Protein AF-A0A2D6U5B2-F1 (afdb_monomer_lite)

pLDDT: mean 88.0, std 11.63, range [43.81, 97.38]

Secondary structure (DSSP, 8-state):
--HHHHHHHHHHHHHHHHHHHHHHHHHHHHHHGGGG-TTS-GGGEEEEEETTEEEEEETTT--HHHHTTS---HHHHHHHHHHHHGGGS--

Sequence (91 aa):
MNMNQQHLHHLQQLQQLKQENEQLKQELEFMKQIFDHGNAMVFQLKAVKKQGKPLWINTQKITVHELLQLDTDPIVQQLLIERADVKYSDR

Structure (mmCIF, N/CA/C/O backbone):
data_AF-A0A2D6U5B2-F1
#
_entry.id   AF-A0A2D6U5B2-F1
#
loop_
_atom_site.group_PDB
_atom_site.id
_atom_site.type_symbol
_atom_site.label_atom_id
_atom_site.label_alt_id
_atom_site.label_comp_id
_atom_site.label_asym_id
_atom_site.label_entity_id
_atom_site.label_seq_id
_atom_site.pdbx_PDB_ins_code
_atom_site.Cartn_x
_atom_site.Cartn_y
_atom_site.Cartn_z
_atom_site.occupancy
_atom_site.B_iso_or_equiv
_atom_site.auth_seq_id
_atom_site.auth_comp_id
_atom_site.auth_asym_id
_atom_site.auth_atom_id
_atom_site.pdbx_PDB_model_num
ATOM 1 N N . MET A 1 1 ? -14.846 15.765 38.314 1.00 59.94 1 MET A N 1
ATOM 2 C CA . MET A 1 1 ? -15.378 15.895 36.937 1.00 59.94 1 MET A CA 1
ATOM 3 C C . MET A 1 1 ? -16.866 15.605 36.972 1.00 59.94 1 MET A C 1
ATOM 5 O O . MET A 1 1 ? -17.260 14.686 37.676 1.00 59.94 1 MET A O 1
ATOM 9 N N . ASN A 1 2 ? -17.681 16.406 36.283 1.00 82.88 2 ASN A N 1
ATOM 10 C CA . ASN A 1 2 ? -19.132 16.204 36.219 1.00 82.88 2 ASN A CA 1
ATOM 11 C C . ASN A 1 2 ? -19.436 14.909 35.431 1.00 82.88 2 ASN A C 1
ATOM 13 O O . ASN A 1 2 ? -18.760 14.628 34.442 1.00 82.88 2 ASN A O 1
ATOM 17 N N . MET A 1 3 ? -20.438 14.133 35.847 1.00 75.56 3 MET A N 1
ATOM 18 C CA . MET A 1 3 ? -20.845 12.864 35.221 1.00 75.56 3 MET A CA 1
ATOM 19 C C . MET A 1 3 ? -21.121 13.031 33.709 1.00 75.56 3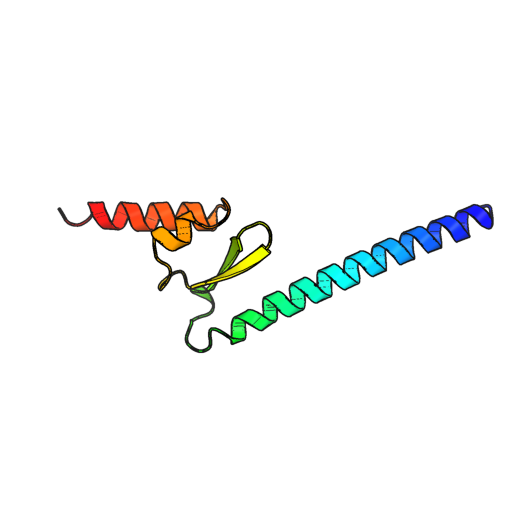 MET A C 1
ATOM 21 O O . MET A 1 3 ? -20.749 12.181 32.902 1.00 75.56 3 MET A O 1
ATOM 25 N N . ASN A 1 4 ? -21.635 14.200 33.302 1.00 82.81 4 ASN A N 1
ATOM 26 C CA . ASN A 1 4 ? -21.824 14.566 31.891 1.00 82.81 4 ASN A CA 1
ATOM 27 C C . ASN A 1 4 ? -20.507 14.746 31.112 1.00 82.81 4 ASN A C 1
ATOM 29 O O . ASN A 1 4 ? -20.442 14.421 29.929 1.00 82.81 4 ASN A O 1
ATOM 33 N N . GLN A 1 5 ? -19.442 15.232 31.759 1.00 83.44 5 GLN A N 1
ATOM 34 C CA . GLN A 1 5 ? -18.122 15.373 31.130 1.00 83.44 5 GLN A CA 1
ATOM 35 C C . GLN A 1 5 ? -17.442 14.010 30.950 1.00 83.44 5 GLN A C 1
ATOM 37 O O . GLN A 1 5 ? -16.798 13.780 29.931 1.00 83.44 5 GLN A O 1
ATOM 42 N N . GLN A 1 6 ? -17.623 13.092 31.905 1.00 86.06 6 GLN A N 1
ATOM 43 C CA . GLN A 1 6 ? -17.106 11.723 31.801 1.00 86.06 6 GLN A CA 1
ATOM 44 C C . GLN A 1 6 ? -17.806 10.935 30.687 1.00 86.06 6 GLN A C 1
ATOM 46 O O . GLN A 1 6 ? -17.140 10.268 29.898 1.00 86.06 6 GLN A O 1
ATOM 51 N N . HIS A 1 7 ? -19.132 11.057 30.576 1.00 87.12 7 HIS A N 1
ATOM 52 C CA . HIS A 1 7 ? -19.894 10.420 29.502 1.00 87.12 7 HIS A CA 1
ATOM 53 C C . HIS A 1 7 ? -19.485 10.945 28.115 1.00 87.12 7 HIS A C 1
ATOM 55 O O . HIS A 1 7 ? -19.244 10.156 27.203 1.00 87.12 7 HIS A O 1
ATOM 61 N N . LEU A 1 8 ? -19.327 12.267 27.964 1.00 91.44 8 LEU A N 1
ATOM 62 C CA . LEU A 1 8 ? -18.873 12.870 26.708 1.00 91.44 8 LEU A CA 1
ATOM 63 C C . LEU A 1 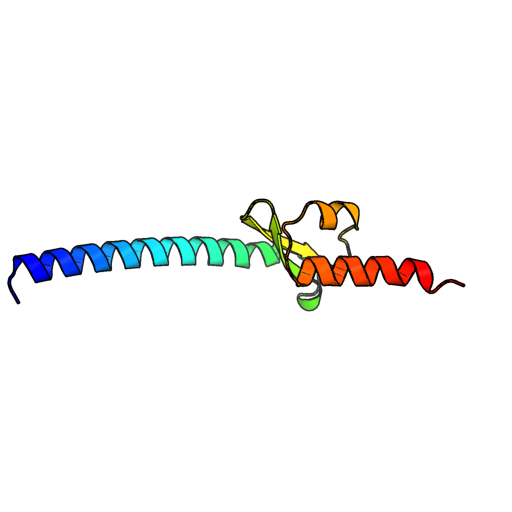8 ? -17.461 12.402 26.320 1.00 91.44 8 LEU A C 1
ATOM 65 O O . LEU A 1 8 ? -17.233 12.038 25.168 1.00 91.44 8 LEU A O 1
ATOM 69 N N . HIS A 1 9 ? -16.539 12.355 27.285 1.00 91.81 9 HIS A N 1
ATOM 70 C CA . HIS A 1 9 ? -15.188 11.840 27.069 1.00 91.81 9 HIS A CA 1
ATOM 71 C C . HIS A 1 9 ? -15.208 10.376 26.607 1.00 91.81 9 HIS A C 1
ATOM 73 O O . HIS A 1 9 ? -14.502 10.002 25.672 1.00 91.81 9 HIS A O 1
ATOM 79 N N . HIS A 1 10 ? -16.032 9.532 27.233 1.00 93.00 10 HIS A N 1
ATOM 80 C CA . HIS A 1 10 ? -16.128 8.122 26.859 1.00 93.00 10 HIS A CA 1
ATOM 81 C C . HIS A 1 10 ? -16.653 7.931 25.428 1.00 93.00 10 HIS A C 1
ATOM 83 O O . HIS A 1 10 ? -16.120 7.111 24.682 1.00 93.00 10 HIS A O 1
ATOM 89 N N . LEU A 1 11 ? -17.645 8.724 25.010 1.00 95.25 11 LEU A N 1
ATOM 90 C CA . LEU A 1 11 ? -18.154 8.694 23.636 1.00 95.25 11 LEU A CA 1
ATOM 91 C C . LEU A 1 11 ? -17.088 9.099 22.610 1.00 95.25 11 LEU A C 1
ATOM 93 O O . LEU A 1 11 ? -16.962 8.440 21.578 1.00 95.25 11 LEU A O 1
ATOM 97 N N . GLN A 1 12 ? -16.297 10.134 22.903 1.00 94.94 12 GLN A N 1
ATOM 98 C CA . GLN A 1 12 ? -15.187 10.553 22.040 1.00 94.94 12 GLN A CA 1
ATOM 99 C C . GLN A 1 12 ? -14.136 9.447 21.906 1.00 94.94 12 GLN A C 1
ATOM 101 O O . GLN A 1 12 ? -13.719 9.118 20.796 1.00 94.94 12 GLN A O 1
ATOM 106 N N . GLN A 1 13 ? -13.769 8.817 23.022 1.00 95.75 13 GLN A N 1
ATOM 107 C CA . GLN A 1 13 ? -12.814 7.713 23.027 1.00 95.75 13 GLN A CA 1
ATOM 108 C C . GLN A 1 13 ? -13.331 6.507 22.231 1.00 95.75 13 GLN A C 1
ATOM 110 O O . GLN A 1 13 ? -12.595 5.936 21.429 1.00 95.75 13 GLN A O 1
ATOM 115 N N . LEU A 1 14 ? -14.605 6.137 22.394 1.00 96.81 14 LEU A N 1
ATOM 116 C CA . LEU A 1 14 ? -15.225 5.065 21.610 1.00 96.81 14 LEU A CA 1
ATOM 117 C C . LEU A 1 14 ? -15.226 5.375 20.110 1.00 96.81 14 LEU A C 1
ATOM 119 O O . LEU A 1 14 ? -15.003 4.476 19.301 1.00 96.81 14 LEU A O 1
ATOM 123 N N . GLN A 1 15 ? -15.480 6.627 19.726 1.00 96.75 15 GLN A N 1
ATOM 124 C CA . GLN A 1 15 ? -15.450 7.041 18.326 1.00 96.75 15 GLN A CA 1
ATOM 125 C C . GLN A 1 15 ? -14.035 6.957 17.743 1.00 96.75 15 GLN A C 1
ATOM 127 O O . GLN A 1 15 ? -13.864 6.418 16.650 1.00 96.75 15 GLN A O 1
ATOM 132 N N . GLN A 1 16 ? -13.029 7.416 18.490 1.00 96.88 16 GLN A N 1
ATOM 133 C CA . GLN A 1 16 ? -11.628 7.324 18.086 1.00 96.88 16 GLN A CA 1
ATOM 134 C C . GLN A 1 16 ? -11.186 5.865 17.918 1.00 96.88 16 GLN A C 1
ATOM 136 O O . GLN A 1 16 ? -10.646 5.508 16.876 1.00 96.88 16 GLN A O 1
ATOM 141 N N . LEU A 1 17 ? -11.500 5.003 18.891 1.00 97.25 17 LEU A N 1
ATOM 142 C CA . LEU A 1 17 ? -11.167 3.577 18.830 1.00 97.25 17 LEU A CA 1
ATOM 143 C C . LEU A 1 17 ? -11.832 2.877 17.643 1.00 97.25 17 LEU A C 1
ATOM 145 O O . LEU A 1 17 ? -11.219 2.028 17.005 1.00 97.25 17 LEU A O 1
ATOM 149 N N . LYS A 1 18 ? -13.082 3.226 17.317 1.00 97.31 18 LYS A N 1
ATOM 150 C CA . LYS A 1 18 ? -13.763 2.689 16.130 1.00 97.31 18 LYS A CA 1
ATOM 151 C C . LYS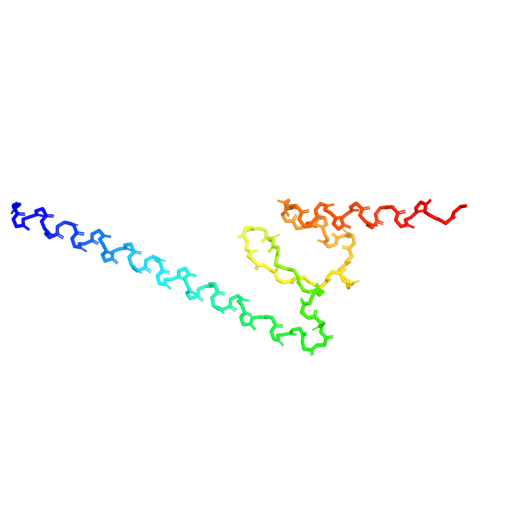 A 1 18 ? -13.062 3.107 14.842 1.00 97.31 18 LYS A C 1
ATOM 153 O O . LYS A 1 18 ? -12.890 2.275 13.957 1.00 97.31 18 LYS A O 1
ATOM 158 N N . GLN A 1 19 ? -12.660 4.371 14.743 1.00 97.00 19 GLN A N 1
ATOM 159 C CA . GLN A 1 19 ? -11.950 4.877 13.574 1.00 97.00 19 GLN A CA 1
ATOM 160 C C . GLN A 1 19 ? -10.589 4.192 13.403 1.00 97.00 19 GLN A C 1
ATOM 162 O O . GLN A 1 19 ? -10.266 3.753 12.303 1.00 97.00 19 GLN A O 1
ATOM 167 N N . GLU A 1 20 ? -9.830 4.052 14.486 1.00 96.56 20 GLU A N 1
ATOM 168 C CA . GLU A 1 20 ? -8.542 3.356 14.487 1.00 96.56 20 GLU A CA 1
ATOM 169 C C . GLU A 1 20 ? -8.705 1.877 14.113 1.00 96.56 20 GLU A C 1
ATOM 171 O O . GLU A 1 20 ? -7.971 1.362 13.276 1.00 96.56 20 GLU A O 1
ATOM 176 N N . ASN A 1 21 ? -9.721 1.197 14.651 1.00 97.31 21 ASN A N 1
ATOM 177 C CA . ASN A 1 21 ? -9.992 -0.202 14.324 1.00 97.31 21 ASN A CA 1
ATOM 178 C C . ASN A 1 21 ? -10.30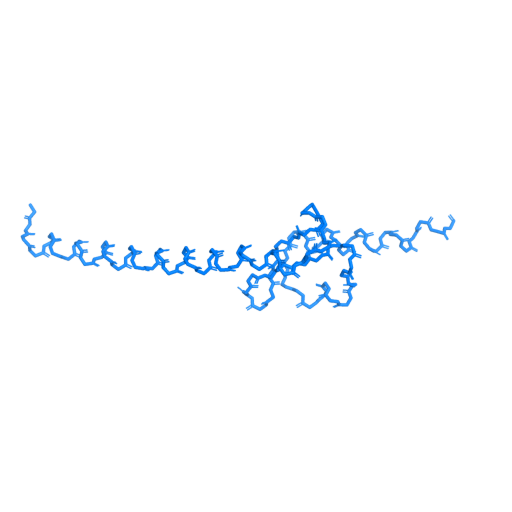0 -0.397 12.828 1.00 97.31 21 ASN A C 1
ATOM 180 O O . ASN A 1 21 ? -9.796 -1.333 12.209 1.00 97.31 21 ASN A O 1
ATOM 184 N N . GLU A 1 22 ? -11.082 0.502 12.227 1.00 97.38 22 GLU A N 1
ATOM 185 C CA . GLU A 1 22 ? -11.356 0.461 10.788 1.00 97.38 22 GLU A CA 1
ATOM 186 C C . GLU A 1 22 ? -10.107 0.755 9.946 1.00 97.38 22 GLU A C 1
ATOM 188 O O . GLU A 1 22 ? -9.884 0.086 8.937 1.00 97.38 22 GLU A O 1
ATOM 193 N N . GLN A 1 23 ? -9.251 1.687 10.375 1.00 94.88 23 GLN A N 1
ATOM 194 C CA . GLN A 1 23 ? -7.968 1.947 9.712 1.00 94.88 23 GLN A CA 1
ATOM 195 C C . GLN A 1 23 ? -7.052 0.719 9.758 1.00 94.88 23 GLN A C 1
ATOM 197 O O . GLN A 1 23 ? -6.531 0.306 8.724 1.00 94.88 23 GLN A O 1
ATOM 202 N N . LEU A 1 24 ? -6.927 0.085 10.925 1.00 95.75 24 LEU A N 1
ATOM 203 C CA . LEU A 1 24 ? -6.115 -1.119 11.106 1.00 95.75 24 LEU A CA 1
ATOM 204 C C . LEU A 1 24 ? -6.626 -2.290 10.264 1.00 95.75 24 LEU A C 1
ATOM 206 O O . LEU A 1 24 ? -5.831 -3.027 9.687 1.00 95.75 24 LEU A O 1
ATOM 210 N N . LYS A 1 25 ? -7.948 -2.462 10.141 1.00 96.38 25 LYS A N 1
ATOM 211 C CA . LYS A 1 25 ? -8.525 -3.472 9.241 1.00 96.38 25 LYS A CA 1
ATOM 212 C C . LYS A 1 25 ? -8.160 -3.207 7.785 1.00 96.38 25 LYS A C 1
ATOM 214 O O . LYS A 1 25 ? -7.780 -4.139 7.084 1.00 96.38 25 LYS A O 1
ATOM 219 N N . GLN A 1 26 ? -8.268 -1.959 7.332 1.00 94.38 26 GLN A N 1
ATOM 220 C CA . GLN A 1 26 ? -7.914 -1.587 5.960 1.00 94.38 26 GLN A CA 1
ATOM 221 C C . GLN A 1 26 ? -6.426 -1.813 5.680 1.00 94.38 26 GLN A C 1
ATOM 223 O O . GLN A 1 26 ? -6.074 -2.347 4.629 1.00 94.38 26 GLN A O 1
ATOM 228 N N . GLU A 1 27 ? -5.559 -1.456 6.627 1.00 94.19 27 GLU A N 1
ATOM 229 C CA . GLU A 1 27 ? -4.119 -1.690 6.531 1.00 94.19 27 GLU A CA 1
ATOM 230 C C . GLU A 1 27 ? -3.792 -3.186 6.486 1.00 94.19 27 GLU A C 1
ATOM 232 O O . GLU A 1 27 ? -3.019 -3.630 5.640 1.00 94.19 27 GLU A O 1
ATOM 237 N N . LEU A 1 28 ? -4.433 -3.982 7.340 1.00 94.81 28 LEU A N 1
ATOM 238 C CA . LEU A 1 28 ? -4.238 -5.426 7.388 1.00 94.81 28 LEU A CA 1
ATOM 239 C C . LEU A 1 28 ? -4.694 -6.110 6.092 1.00 94.81 28 LEU A C 1
ATOM 241 O O . LEU A 1 28 ? -3.993 -6.984 5.582 1.00 94.81 28 LEU A O 1
ATOM 245 N N . GLU A 1 29 ? -5.828 -5.699 5.523 1.00 94.31 29 GLU A N 1
ATOM 246 C CA . GLU A 1 29 ? -6.271 -6.191 4.213 1.00 94.31 29 GLU A CA 1
ATOM 247 C C . GLU A 1 29 ? -5.313 -5.778 3.092 1.00 94.31 29 GLU A C 1
ATOM 249 O O . GLU A 1 29 ? -4.983 -6.596 2.236 1.00 94.31 29 GLU A O 1
ATOM 254 N N . PHE A 1 30 ? -4.786 -4.554 3.126 1.00 94.56 30 PHE A N 1
ATOM 255 C CA . PHE A 1 30 ? -3.760 -4.124 2.178 1.00 94.56 30 PHE A CA 1
ATOM 256 C C . PHE A 1 30 ? -2.462 -4.942 2.302 1.00 94.56 30 PHE A C 1
ATOM 258 O O . PHE A 1 30 ? -1.877 -5.342 1.296 1.00 94.56 30 PHE A O 1
ATOM 265 N N . MET A 1 31 ? -2.007 -5.239 3.520 1.00 92.62 31 MET A N 1
ATOM 266 C CA . MET A 1 31 ? -0.808 -6.055 3.733 1.00 92.62 31 MET A CA 1
ATOM 267 C C . MET A 1 31 ? -0.983 -7.477 3.202 1.00 92.62 31 MET A C 1
ATOM 269 O O . MET A 1 31 ? -0.054 -8.019 2.609 1.00 92.62 31 MET A O 1
ATOM 273 N N . LYS A 1 32 ? -2.171 -8.074 3.347 1.00 91.81 32 LYS A N 1
ATOM 274 C CA . LYS A 1 32 ? -2.461 -9.415 2.814 1.00 91.81 32 LYS A CA 1
ATOM 275 C C . LYS A 1 32 ? -2.355 -9.497 1.291 1.00 91.81 32 LYS A C 1
ATOM 277 O O . LYS A 1 32 ? -1.963 -10.544 0.785 1.00 91.81 32 LYS A O 1
ATOM 282 N N . GLN A 1 33 ? -2.625 -8.411 0.566 1.00 90.69 33 GLN A N 1
ATOM 283 C CA . GLN A 1 33 ? -2.498 -8.381 -0.900 1.00 90.69 33 GLN A CA 1
ATOM 284 C C . GLN A 1 33 ? -1.066 -8.660 -1.381 1.00 90.69 33 GLN A C 1
ATOM 286 O O . GLN A 1 33 ? -0.863 -9.024 -2.536 1.00 90.69 33 GLN A O 1
ATOM 291 N N . ILE A 1 34 ? -0.053 -8.559 -0.509 1.00 88.50 34 ILE A N 1
ATOM 292 C CA . ILE A 1 34 ? 1.322 -8.929 -0.861 1.00 88.50 34 ILE A CA 1
ATOM 293 C C . ILE A 1 34 ? 1.428 -10.391 -1.331 1.00 88.50 34 ILE A C 1
ATOM 295 O O . ILE A 1 34 ? 2.259 -10.705 -2.183 1.00 88.50 34 ILE A O 1
ATOM 299 N N . PHE A 1 35 ? 0.565 -11.277 -0.820 1.00 86.69 35 PHE A N 1
ATOM 300 C CA . PHE A 1 35 ? 0.551 -12.695 -1.179 1.00 86.69 35 PHE A CA 1
ATOM 301 C C . PHE A 1 35 ? 0.010 -12.955 -2.592 1.00 86.69 35 PHE A C 1
ATOM 303 O O . PHE A 1 35 ? 0.342 -13.983 -3.181 1.00 86.69 35 PHE A O 1
ATOM 310 N N . ASP A 1 36 ? -0.725 -12.006 -3.182 1.00 85.94 36 ASP A N 1
ATOM 311 C CA . ASP A 1 36 ? -1.190 -12.100 -4.572 1.00 85.94 36 ASP A CA 1
ATOM 312 C C . ASP A 1 36 ? -0.020 -11.989 -5.569 1.00 85.94 36 ASP A C 1
ATOM 314 O O . ASP A 1 36 ? -0.111 -12.397 -6.729 1.00 85.94 36 ASP A O 1
ATOM 318 N N . HIS A 1 37 ? 1.137 -11.507 -5.109 1.00 82.56 37 HIS A N 1
ATOM 319 C CA . HIS A 1 37 ? 2.374 -11.428 -5.877 1.00 82.56 37 HIS A CA 1
ATOM 320 C C . HIS A 1 37 ? 3.269 -12.663 -5.678 1.00 82.56 37 HIS A C 1
ATOM 322 O O . HIS A 1 37 ? 4.475 -12.528 -5.481 1.00 82.56 37 HIS A O 1
ATOM 328 N N . GLY A 1 38 ? 2.708 -13.874 -5.779 1.00 72.94 38 GLY A N 1
ATOM 329 C CA . GLY A 1 38 ? 3.343 -15.139 -5.358 1.00 72.94 38 GLY A CA 1
ATOM 330 C C . GLY A 1 38 ? 4.727 -15.497 -5.938 1.00 72.94 38 GLY A C 1
ATOM 331 O O . GLY A 1 38 ? 5.387 -16.379 -5.404 1.00 72.94 38 GLY A O 1
ATOM 332 N N . ASN A 1 39 ? 5.202 -14.810 -6.984 1.00 77.75 39 ASN A N 1
ATOM 333 C CA . ASN A 1 39 ? 6.537 -15.008 -7.577 1.00 77.75 39 ASN A CA 1
ATOM 334 C C . ASN A 1 39 ? 7.463 -13.784 -7.443 1.00 77.75 39 ASN A C 1
ATOM 336 O O . ASN A 1 39 ? 8.549 -13.765 -8.021 1.00 77.75 39 ASN A O 1
ATOM 340 N N . ALA A 1 40 ? 7.029 -12.724 -6.761 1.00 80.31 40 ALA A N 1
ATOM 341 C CA . ALA A 1 40 ? 7.844 -11.539 -6.535 1.00 80.31 40 ALA A CA 1
ATOM 342 C C . ALA A 1 40 ? 8.665 -11.695 -5.253 1.00 80.31 40 ALA A C 1
ATOM 344 O O . ALA A 1 40 ? 8.156 -12.121 -4.219 1.00 80.31 40 ALA A O 1
ATOM 345 N N . MET A 1 41 ? 9.936 -11.300 -5.298 1.00 83.88 41 MET A N 1
ATOM 346 C CA . MET A 1 41 ? 10.725 -11.200 -4.074 1.00 83.88 41 MET A CA 1
ATOM 347 C C . MET A 1 41 ? 10.255 -9.975 -3.288 1.00 83.88 41 MET A C 1
ATOM 349 O O . MET A 1 41 ? 10.037 -8.918 -3.876 1.00 83.88 41 MET A O 1
ATOM 353 N N . VAL A 1 42 ? 10.130 -10.093 -1.963 1.00 82.50 42 VAL A N 1
ATOM 354 C CA . VAL A 1 42 ? 9.583 -9.027 -1.099 1.00 82.50 42 VAL A CA 1
ATOM 355 C C . VAL A 1 42 ? 10.283 -7.681 -1.321 1.00 82.50 42 VAL A C 1
ATOM 357 O O . VAL A 1 42 ? 9.627 -6.647 -1.360 1.00 82.50 42 VAL A O 1
ATOM 360 N N . PHE A 1 43 ? 11.599 -7.671 -1.562 1.00 85.69 43 PHE A N 1
ATOM 361 C CA . PHE A 1 43 ? 12.347 -6.431 -1.810 1.00 85.69 43 PHE A CA 1
ATOM 362 C C . PHE A 1 43 ? 11.961 -5.709 -3.116 1.00 85.69 43 PHE A C 1
ATOM 364 O O . PHE A 1 43 ? 12.217 -4.512 -3.253 1.00 85.69 43 PHE A O 1
ATOM 371 N N . GLN A 1 44 ? 11.360 -6.425 -4.071 1.00 90.12 44 GLN A N 1
ATOM 372 C CA . GLN A 1 44 ? 10.871 -5.889 -5.344 1.00 90.12 44 GLN A CA 1
ATOM 373 C C . GLN A 1 44 ? 9.459 -5.316 -5.224 1.00 90.12 44 GLN A C 1
ATOM 375 O O . GLN A 1 44 ? 8.990 -4.664 -6.154 1.00 90.12 44 GLN A O 1
ATOM 380 N N . LEU A 1 45 ? 8.764 -5.580 -4.117 1.00 93.12 45 LEU A N 1
ATOM 381 C CA . LEU A 1 45 ? 7.432 -5.055 -3.869 1.00 93.12 45 LEU A CA 1
ATOM 382 C C . LEU A 1 45 ? 7.538 -3.749 -3.088 1.00 93.12 45 LEU A C 1
ATOM 384 O O . LEU A 1 45 ? 8.200 -3.671 -2.052 1.00 93.12 45 LEU A O 1
ATOM 388 N N . LYS A 1 46 ? 6.892 -2.703 -3.599 1.00 93.88 46 LYS A N 1
ATOM 389 C CA . LYS A 1 46 ? 6.803 -1.402 -2.932 1.00 93.88 46 LYS A CA 1
ATOM 390 C C . LYS A 1 46 ? 5.346 -0.984 -2.823 1.00 93.88 46 LYS A C 1
ATOM 392 O O . LYS A 1 46 ? 4.587 -1.137 -3.778 1.00 93.88 46 LYS A O 1
ATOM 397 N N . ALA A 1 47 ? 4.978 -0.472 -1.654 1.00 94.12 47 ALA A N 1
ATOM 398 C CA . ALA A 1 47 ? 3.689 0.159 -1.439 1.00 94.12 47 ALA A CA 1
ATOM 399 C C . ALA A 1 47 ? 3.754 1.588 -1.983 1.00 94.12 47 ALA A C 1
ATOM 401 O O . ALA A 1 47 ? 4.650 2.353 -1.634 1.00 94.12 47 ALA A O 1
ATOM 402 N N . VAL A 1 48 ? 2.812 1.926 -2.850 1.00 94.81 48 VAL A N 1
ATOM 403 C CA . VAL A 1 48 ? 2.642 3.246 -3.466 1.00 94.81 48 VAL A CA 1
ATOM 404 C C . VAL A 1 48 ? 1.168 3.630 -3.400 1.00 94.81 48 VAL A C 1
ATOM 406 O O . VAL A 1 48 ? 0.345 2.860 -2.898 1.00 94.81 48 VAL A O 1
ATOM 409 N N . LYS A 1 49 ? 0.807 4.816 -3.895 1.00 95.69 49 LYS A N 1
ATOM 410 C CA . LYS A 1 49 ? -0.590 5.252 -3.957 1.00 95.69 49 LYS A CA 1
ATOM 411 C C . LYS A 1 49 ? -1.046 5.468 -5.390 1.00 95.69 49 LYS A C 1
ATOM 413 O O . LYS A 1 49 ? -0.274 5.894 -6.245 1.00 95.69 49 LYS A O 1
ATOM 418 N N . LYS A 1 50 ? -2.318 5.175 -5.638 1.00 94.31 50 LYS A N 1
ATOM 419 C CA . LYS A 1 50 ? -3.028 5.545 -6.863 1.00 94.31 50 LYS A CA 1
ATOM 420 C C . LYS A 1 50 ? -4.396 6.078 -6.469 1.00 94.31 50 LYS A C 1
ATOM 422 O O . LYS A 1 50 ? -5.187 5.346 -5.874 1.00 94.31 50 LYS A O 1
ATOM 427 N N . GLN A 1 51 ? -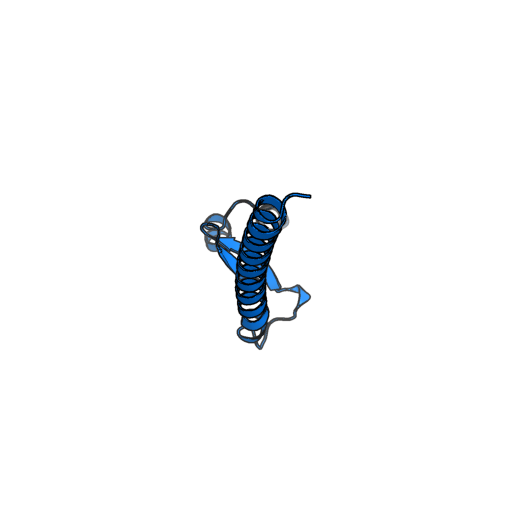4.677 7.339 -6.791 1.00 93.56 51 GLN A N 1
ATOM 428 C CA . GLN A 1 51 ? -5.929 8.009 -6.424 1.00 93.56 51 GLN A CA 1
ATOM 429 C C . GLN A 1 51 ? -6.201 7.953 -4.908 1.00 93.56 51 GLN A C 1
ATOM 431 O O . GLN A 1 51 ? -7.321 7.699 -4.464 1.00 93.56 51 GLN A O 1
ATOM 436 N N . GLY A 1 52 ? -5.152 8.121 -4.100 1.00 91.25 52 GLY A N 1
ATOM 437 C CA . GLY A 1 52 ? -5.208 8.088 -2.640 1.00 91.25 52 GLY A CA 1
ATOM 438 C C . GLY A 1 52 ? -5.313 6.692 -2.019 1.00 91.25 52 GLY A C 1
ATOM 439 O O . GLY A 1 52 ? -5.280 6.587 -0.793 1.00 91.25 52 GLY A O 1
ATOM 440 N N . LYS A 1 53 ? -5.410 5.621 -2.818 1.00 91.31 53 LYS A N 1
ATOM 441 C CA . LYS A 1 53 ? -5.502 4.240 -2.323 1.00 91.31 53 LYS A CA 1
ATOM 442 C C . LYS A 1 53 ? -4.137 3.550 -2.338 1.00 91.31 53 LYS A C 1
ATOM 444 O O . LYS A 1 53 ? -3.415 3.707 -3.325 1.00 91.31 53 LYS A O 1
ATOM 449 N N . PRO A 1 54 ? -3.784 2.787 -1.288 1.00 93.81 54 PRO A N 1
ATOM 450 C CA . PRO A 1 54 ? -2.539 2.035 -1.256 1.00 93.81 54 PRO A CA 1
ATOM 451 C C . PRO A 1 54 ? -2.577 0.899 -2.287 1.00 93.81 54 PRO A C 1
ATOM 453 O O . PRO A 1 54 ? -3.606 0.252 -2.482 1.00 93.81 54 PRO A O 1
ATOM 456 N N . LEU A 1 55 ? -1.453 0.683 -2.965 1.00 93.44 55 LEU A N 1
ATOM 457 C CA . LEU A 1 55 ? -1.279 -0.317 -4.012 1.00 93.44 55 LEU A CA 1
ATOM 458 C C . LEU A 1 55 ? 0.124 -0.919 -3.918 1.00 93.44 55 LEU A C 1
ATOM 460 O O . LEU A 1 55 ? 1.105 -0.192 -3.761 1.00 93.44 55 LEU A O 1
ATOM 464 N N . TRP A 1 56 ? 0.227 -2.238 -4.063 1.00 93.69 56 TRP A N 1
ATOM 465 C CA . TRP A 1 56 ? 1.510 -2.908 -4.245 1.00 93.69 56 TRP A CA 1
ATOM 466 C C . TRP A 1 56 ? 1.928 -2.875 -5.711 1.00 93.69 56 TRP A C 1
ATOM 468 O O . TRP A 1 56 ? 1.163 -3.233 -6.605 1.00 93.69 56 TRP A O 1
ATOM 478 N N . ILE A 1 57 ? 3.171 -2.471 -5.957 1.00 92.94 57 ILE A N 1
ATOM 479 C CA . ILE A 1 57 ? 3.795 -2.549 -7.277 1.00 92.94 57 ILE A CA 1
ATOM 480 C C . ILE A 1 57 ? 5.028 -3.437 -7.225 1.00 92.94 57 ILE A C 1
ATOM 482 O O . ILE A 1 57 ? 5.762 -3.445 -6.238 1.00 92.94 57 ILE A O 1
ATOM 486 N N . ASN A 1 58 ? 5.285 -4.154 -8.317 1.00 93.00 58 ASN A N 1
ATOM 487 C CA . ASN A 1 58 ? 6.556 -4.834 -8.526 1.00 93.00 58 ASN A CA 1
ATOM 488 C C . ASN A 1 58 ? 7.491 -3.912 -9.317 1.00 93.00 58 ASN A C 1
ATOM 490 O O . ASN A 1 58 ? 7.256 -3.655 -10.497 1.00 93.00 58 ASN A O 1
ATOM 494 N N . THR A 1 59 ? 8.564 -3.443 -8.683 1.00 91.69 59 THR A N 1
ATOM 495 C CA . THR A 1 59 ? 9.486 -2.449 -9.254 1.00 91.69 59 THR A CA 1
ATOM 496 C C . THR A 1 59 ? 10.245 -2.943 -10.481 1.00 91.69 59 THR A C 1
ATOM 498 O O . THR A 1 59 ? 10.658 -2.129 -11.306 1.00 91.69 59 THR A O 1
ATOM 501 N N . GLN A 1 60 ? 10.408 -4.259 -10.651 1.00 88.38 60 GLN A N 1
ATOM 502 C CA . GLN A 1 60 ? 11.040 -4.823 -11.844 1.00 88.38 60 GLN A CA 1
ATOM 503 C C . GLN A 1 60 ? 10.085 -4.865 -13.035 1.00 88.38 60 GLN A C 1
ATOM 505 O O . GLN A 1 60 ? 10.500 -4.560 -14.155 1.00 88.38 60 GLN A O 1
ATOM 510 N N . LYS A 1 61 ? 8.819 -5.221 -12.791 1.00 89.38 61 LYS A N 1
ATOM 511 C CA . LYS A 1 61 ? 7.812 -5.432 -13.843 1.00 89.38 61 LYS A CA 1
ATOM 512 C C . LYS A 1 61 ? 7.063 -4.166 -14.245 1.00 89.38 61 LYS A C 1
ATOM 514 O O . LYS A 1 61 ? 6.558 -4.115 -15.360 1.00 89.38 61 LYS A O 1
ATOM 519 N N . ILE A 1 62 ? 6.980 -3.177 -13.356 1.00 91.88 62 ILE A N 1
ATOM 520 C CA . ILE A 1 62 ? 6.249 -1.942 -13.625 1.00 91.88 62 ILE A CA 1
ATOM 521 C C . ILE A 1 62 ? 6.904 -1.138 -14.754 1.00 91.88 62 ILE A C 1
ATOM 523 O O . ILE A 1 62 ? 8.128 -0.985 -14.821 1.00 91.88 62 ILE A O 1
ATOM 527 N N . THR A 1 63 ? 6.074 -0.617 -15.648 1.00 91.62 63 THR A N 1
ATOM 528 C CA . THR A 1 63 ? 6.490 0.222 -16.772 1.00 91.62 63 THR A CA 1
ATOM 529 C C . THR A 1 63 ? 6.521 1.703 -16.392 1.00 91.62 63 THR A C 1
ATOM 531 O O . THR A 1 63 ? 5.851 2.149 -15.463 1.00 91.62 63 THR A O 1
ATOM 534 N N . VAL A 1 64 ? 7.255 2.509 -17.167 1.00 91.00 64 VAL A N 1
ATOM 535 C CA . VAL A 1 64 ? 7.253 3.977 -17.015 1.00 91.00 64 VAL A CA 1
ATOM 536 C C . VAL A 1 64 ? 5.843 4.551 -17.184 1.00 91.00 64 VAL A C 1
ATOM 538 O O . VAL A 1 64 ? 5.458 5.451 -16.448 1.00 91.00 64 VAL A O 1
ATOM 541 N N . HIS A 1 65 ? 5.052 4.014 -18.119 1.00 92.19 65 HIS A N 1
ATOM 542 C CA . HIS A 1 65 ? 3.680 4.473 -18.328 1.00 92.19 65 HIS A CA 1
ATOM 543 C C . HIS A 1 65 ? 2.800 4.224 -17.098 1.00 92.19 65 HIS A C 1
ATOM 545 O O . HIS A 1 65 ? 2.045 5.107 -16.705 1.00 92.19 65 HIS A O 1
ATOM 551 N N . GLU A 1 66 ? 2.922 3.056 -16.465 1.00 92.56 66 GLU A N 1
ATOM 552 C CA . GLU A 1 66 ? 2.197 2.747 -15.230 1.00 92.56 66 GLU A CA 1
ATOM 553 C C . GLU A 1 66 ? 2.662 3.619 -14.060 1.00 92.56 66 GLU A C 1
ATOM 555 O O . GLU A 1 66 ? 1.816 4.117 -13.322 1.00 92.56 66 GLU A O 1
ATOM 560 N N . LEU A 1 67 ? 3.973 3.863 -13.922 1.00 93.88 67 LEU A N 1
ATOM 561 C CA . LEU A 1 67 ? 4.526 4.751 -12.890 1.00 93.88 67 LEU A CA 1
ATOM 562 C C . LEU A 1 67 ? 3.967 6.178 -12.992 1.00 93.88 67 LEU A C 1
ATOM 564 O O . LEU A 1 67 ? 3.647 6.777 -11.972 1.00 93.88 67 LEU A O 1
ATOM 568 N N . LEU A 1 68 ? 3.795 6.705 -14.209 1.00 93.06 68 LEU A N 1
ATOM 569 C CA . LEU A 1 68 ? 3.237 8.045 -14.441 1.00 93.06 68 LEU A CA 1
ATOM 570 C C . LEU A 1 68 ? 1.749 8.173 -14.069 1.00 93.06 68 LEU A C 1
ATOM 572 O O . LEU A 1 68 ? 1.246 9.288 -13.966 1.00 93.06 68 LEU A O 1
ATOM 576 N N . GLN A 1 69 ? 1.037 7.058 -13.887 1.00 95.00 69 GLN A N 1
ATOM 577 C CA . GLN A 1 69 ? -0.359 7.052 -13.437 1.00 95.00 69 GLN A CA 1
ATOM 578 C C . GLN A 1 69 ? -0.507 6.943 -11.913 1.00 95.00 69 GLN A C 1
ATOM 580 O O . GLN A 1 69 ? -1.638 6.919 -11.417 1.00 95.00 69 GLN A O 1
ATOM 585 N N . LEU A 1 70 ? 0.597 6.777 -11.185 1.00 95.31 70 LEU A N 1
ATOM 586 C CA . LEU A 1 70 ? 0.597 6.710 -9.730 1.00 95.31 70 LEU A CA 1
ATOM 587 C C . LEU A 1 70 ? 0.618 8.112 -9.129 1.00 95.31 70 LEU A C 1
ATOM 589 O O . LEU A 1 70 ? 1.018 9.084 -9.771 1.00 95.31 70 LEU A O 1
ATOM 593 N N . ASP A 1 71 ? 0.201 8.202 -7.873 1.00 95.50 71 ASP A N 1
ATOM 594 C CA . ASP A 1 71 ? 0.317 9.440 -7.121 1.00 95.50 71 ASP A CA 1
ATOM 595 C C . ASP A 1 71 ? 1.800 9.752 -6.874 1.00 95.50 71 ASP A C 1
ATOM 597 O O . ASP A 1 71 ? 2.635 8.854 -6.721 1.00 95.50 71 ASP A O 1
ATOM 601 N N . THR A 1 72 ? 2.126 11.041 -6.813 1.00 91.25 72 THR A N 1
ATOM 602 C CA . THR A 1 72 ? 3.492 11.497 -6.561 1.00 91.25 72 THR A CA 1
ATOM 603 C C . THR A 1 72 ? 3.960 11.054 -5.176 1.00 91.25 72 THR A C 1
ATOM 605 O O . THR A 1 72 ? 3.452 11.521 -4.158 1.00 91.25 72 THR A O 1
ATOM 608 N N . ASP A 1 73 ? 4.969 10.190 -5.154 1.00 91.75 73 ASP A N 1
ATOM 609 C CA . ASP A 1 73 ? 5.608 9.661 -3.953 1.00 91.75 73 ASP A CA 1
ATOM 610 C C . ASP A 1 73 ? 7.131 9.583 -4.181 1.00 91.75 73 ASP A C 1
ATOM 612 O O . ASP A 1 73 ? 7.547 9.353 -5.325 1.00 91.75 73 ASP A O 1
ATOM 616 N N . PRO A 1 74 ? 7.978 9.758 -3.147 1.00 93.06 74 PRO A N 1
ATOM 617 C CA . PRO A 1 74 ? 9.429 9.631 -3.283 1.00 93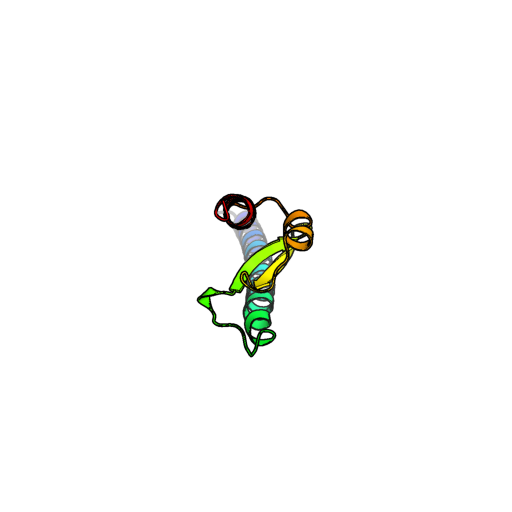.06 74 PRO A CA 1
ATOM 618 C C . PRO A 1 74 ? 9.882 8.338 -3.979 1.00 93.06 74 PRO A C 1
ATOM 620 O O . PRO A 1 74 ? 10.800 8.378 -4.795 1.00 93.06 74 PRO A O 1
ATOM 623 N N . ILE A 1 75 ? 9.208 7.209 -3.727 1.00 92.19 75 ILE A N 1
ATOM 624 C CA . ILE A 1 75 ? 9.526 5.922 -4.364 1.00 92.19 75 ILE A CA 1
ATOM 625 C C . ILE A 1 75 ? 9.233 5.979 -5.866 1.00 92.19 75 ILE A C 1
ATOM 627 O O . ILE A 1 75 ? 10.039 5.529 -6.678 1.00 92.19 75 ILE A O 1
ATOM 631 N N . VAL A 1 76 ? 8.085 6.544 -6.250 1.00 93.56 76 VAL A N 1
ATOM 632 C CA . VAL A 1 76 ? 7.685 6.667 -7.660 1.00 93.56 76 VAL A CA 1
ATOM 633 C C . VAL A 1 76 ? 8.647 7.591 -8.405 1.00 93.56 76 VAL A C 1
ATOM 635 O O . VAL A 1 76 ? 9.089 7.255 -9.503 1.00 93.56 76 VAL A O 1
ATOM 638 N N . GLN A 1 77 ? 9.024 8.719 -7.796 1.00 93.62 77 GLN A N 1
ATOM 639 C CA . GLN A 1 77 ? 9.997 9.651 -8.371 1.00 93.62 77 GLN A CA 1
ATOM 640 C C . GLN A 1 77 ? 11.364 8.993 -8.570 1.00 93.62 77 GLN A C 1
ATOM 642 O O . GLN A 1 77 ? 11.942 9.110 -9.649 1.00 93.62 77 GLN A O 1
ATOM 647 N N . GLN A 1 78 ? 11.850 8.257 -7.568 1.00 92.44 78 GLN A N 1
ATOM 648 C CA . GLN A 1 78 ? 13.112 7.531 -7.666 1.00 92.44 78 GLN A CA 1
ATOM 649 C C . GLN A 1 78 ? 13.090 6.515 -8.817 1.00 92.44 78 GLN A C 1
ATOM 651 O O . GLN A 1 78 ? 13.993 6.513 -9.651 1.00 92.44 78 GLN A O 1
ATOM 656 N N . LEU A 1 79 ? 12.032 5.706 -8.920 1.00 91.88 79 LEU A N 1
ATOM 657 C CA . LEU A 1 79 ? 11.896 4.719 -9.996 1.00 91.88 79 LEU A CA 1
ATOM 658 C C . LEU A 1 79 ? 11.829 5.376 -11.382 1.00 91.88 79 LEU A C 1
ATOM 660 O O . LEU A 1 79 ? 12.358 4.828 -12.346 1.00 91.88 79 LEU A O 1
ATOM 664 N N . LEU A 1 80 ? 11.197 6.546 -11.507 1.00 92.62 80 LEU A N 1
ATOM 665 C CA . LEU A 1 80 ? 11.165 7.292 -12.768 1.00 92.62 80 LEU A CA 1
ATOM 666 C C . LEU A 1 80 ? 12.557 7.795 -13.176 1.00 92.62 80 LEU A C 1
ATOM 668 O O . LEU A 1 80 ? 12.897 7.699 -14.355 1.00 92.62 80 LEU A O 1
ATOM 672 N N . ILE A 1 81 ? 13.360 8.280 -12.222 1.00 90.75 81 ILE A N 1
ATOM 673 C CA . ILE A 1 81 ? 14.746 8.720 -12.460 1.00 90.75 81 ILE A CA 1
ATOM 674 C C . ILE A 1 81 ? 15.608 7.533 -12.903 1.00 90.75 81 ILE A C 1
ATOM 676 O O . ILE A 1 81 ? 16.196 7.572 -13.981 1.00 90.75 81 ILE A O 1
ATOM 680 N N . GLU A 1 82 ? 15.589 6.433 -12.146 1.00 88.44 82 GLU A N 1
ATOM 681 C CA . GLU A 1 82 ? 16.362 5.223 -12.458 1.00 88.44 82 GLU A CA 1
ATOM 682 C C . GLU A 1 82 ? 16.048 4.689 -13.868 1.00 88.44 82 GLU A C 1
ATOM 684 O O . GLU A 1 82 ? 16.938 4.271 -14.608 1.00 88.44 82 GLU A O 1
ATOM 689 N N . ARG A 1 83 ? 14.777 4.736 -14.288 1.00 84.81 83 ARG A N 1
ATOM 690 C CA . ARG A 1 83 ? 14.351 4.285 -15.625 1.00 84.81 83 ARG A CA 1
ATOM 691 C C . ARG A 1 83 ? 14.683 5.281 -16.739 1.00 84.81 83 ARG A C 1
ATOM 693 O O . ARG A 1 83 ? 14.747 4.870 -17.901 1.00 84.81 83 ARG A O 1
ATOM 700 N N . ALA A 1 84 ? 14.866 6.559 -16.418 1.00 78.06 84 ALA A N 1
ATOM 701 C CA . ALA A 1 84 ? 15.327 7.566 -17.365 1.00 78.06 84 ALA A CA 1
ATOM 702 C C . ALA A 1 84 ? 16.837 7.440 -17.611 1.00 78.06 84 ALA A C 1
ATOM 704 O O . ALA A 1 84 ? 17.254 7.455 -18.767 1.00 78.06 84 ALA A O 1
ATOM 705 N N . ASP A 1 85 ? 17.629 7.218 -16.560 1.00 66.62 85 ASP A N 1
ATOM 706 C CA . ASP A 1 85 ? 19.094 7.134 -16.641 1.00 66.62 85 ASP A CA 1
ATOM 707 C C . ASP A 1 85 ? 19.579 5.899 -17.412 1.00 66.62 85 ASP A C 1
ATOM 709 O O . ASP A 1 85 ? 20.528 5.982 -18.193 1.00 66.62 85 ASP A O 1
ATOM 713 N N . VAL A 1 86 ? 18.867 4.769 -17.306 1.00 59.47 86 VAL A N 1
ATOM 714 C CA . VAL A 1 86 ? 19.164 3.555 -18.092 1.00 59.47 86 VAL A CA 1
ATOM 715 C C . VAL A 1 86 ? 19.108 3.816 -19.605 1.00 59.47 86 VAL A C 1
ATOM 717 O O . VAL A 1 86 ? 19.836 3.174 -20.358 1.00 59.47 86 VAL A O 1
ATOM 720 N N . LYS A 1 87 ? 18.312 4.787 -20.081 1.00 55.62 87 LYS A N 1
ATOM 721 C CA . LYS A 1 87 ? 18.278 5.146 -21.511 1.00 55.62 87 LYS A CA 1
ATOM 722 C C . LYS A 1 87 ? 19.504 5.934 -21.985 1.00 55.62 87 LYS A C 1
ATOM 724 O O . LYS A 1 87 ? 19.703 6.029 -23.193 1.00 55.62 87 LYS A O 1
ATOM 729 N N . TYR A 1 88 ? 20.307 6.496 -21.081 1.00 52.47 88 TYR A N 1
ATOM 730 C CA . TYR A 1 88 ? 21.461 7.336 -21.426 1.00 52.47 88 TYR A CA 1
ATOM 731 C C . TYR A 1 88 ? 22.819 6.657 -21.200 1.00 52.47 88 TYR A C 1
ATOM 733 O O . TYR A 1 88 ? 23.840 7.247 -21.540 1.00 52.47 88 TYR A O 1
ATOM 741 N N . SER A 1 89 ? 22.843 5.425 -20.685 1.00 51.78 89 SER A N 1
ATOM 742 C CA . SER A 1 89 ? 24.085 4.680 -20.423 1.00 51.78 89 SER A CA 1
ATOM 743 C C . SER A 1 89 ? 24.582 3.828 -21.604 1.00 51.78 89 SER A C 1
ATOM 745 O O . SER A 1 89 ? 25.608 3.169 -21.464 1.00 51.78 89 SER A O 1
ATOM 747 N N . ASP A 1 90 ? 23.884 3.817 -22.742 1.00 49.00 90 ASP A N 1
ATOM 748 C CA . ASP A 1 90 ? 24.218 2.983 -23.912 1.00 49.00 90 ASP A CA 1
ATOM 749 C C . ASP A 1 90 ? 24.812 3.831 -25.061 1.00 49.00 90 ASP A C 1
ATOM 751 O O . ASP A 1 90 ? 24.331 3.824 -26.198 1.00 49.00 90 ASP A O 1
ATOM 755 N N . ARG A 1 91 ? 25.823 4.652 -24.740 1.00 43.81 91 ARG A N 1
ATOM 756 C CA . ARG A 1 91 ? 26.629 5.425 -25.703 1.00 43.81 91 ARG A CA 1
ATOM 757 C C . ARG A 1 91 ? 28.115 5.313 -25.411 1.00 43.81 91 ARG A C 1
ATOM 759 O O . ARG A 1 91 ? 28.480 5.421 -24.222 1.00 43.81 91 ARG A O 1
#

Foldseek 3Di:
DDPVVVVVVVVVVVVVVVVVVVVVVLVVVQVVCVVVPVPADPVQWDWFAAPNHTDIDRLVPDDLVNLVRTDDDPVSVVSNVVVVVVVVPPD

Radius of gyration: 20.79 Å; chains: 1; bounding box: 48×31×63 Å